Protein AF-A0A0C1QXG2-F1 (afdb_monomer_lite)

Secondary structure (DSSP, 8-state):
-EEEE---HHHHHHHHHHHHH--SSEEEEEEEEEE--------HHHHHHHHHHHHHHHHHHHHHTTT----GGG-EEE-HHHHHHHHHHHHHB-TTT--B-S-HHHHHHHHHHHHHTS-SS-EEEESEEEETTTTEEEEE--SSSSSEEEEEEEE-SSEEEEEEEEE--

Sequence (169 aa):
MNLETDNSQEIAQLKSEVITKRNQGEVVFEIKKITSNNSNERSATSRSLETSREVLELIDAFVNQQGYHNLGERWKEISQEEAEQIISFIMTKDLAYSVELMSAREAQQISAKVLTLFTGDCKYFTNASFVNNFSGMSEWDSITESTFDTGVIIVSGDRIGMLWVQDED

Structure (mmCIF, N/CA/C/O backbone):
data_AF-A0A0C1QXG2-F1
#
_entry.id   AF-A0A0C1QXG2-F1
#
loop_
_atom_site.group_PDB
_atom_site.id
_atom_site.type_symbol
_atom_site.label_atom_id
_atom_site.label_alt_id
_atom_site.label_comp_id
_atom_site.label_asym_id
_atom_site.label_entity_id
_atom_site.label_seq_id
_atom_site.pdbx_PDB_ins_code
_atom_site.Cartn_x
_atom_site.Cartn_y
_atom_site.Cartn_z
_atom_site.occupancy
_atom_site.B_iso_or_equiv
_atom_site.auth_seq_id
_atom_site.auth_comp_id
_atom_site.auth_asym_id
_atom_site.auth_atom_id
_atom_site.pdbx_PDB_model_num
ATOM 1 N N . MET A 1 1 ? -12.704 -9.716 13.446 1.00 76.62 1 MET A N 1
ATOM 2 C CA . MET A 1 1 ? -13.206 -8.472 12.821 1.00 76.62 1 MET A CA 1
ATOM 3 C C . MET A 1 1 ? -13.849 -8.831 11.492 1.00 76.62 1 MET A C 1
ATOM 5 O O . MET A 1 1 ? -13.427 -9.815 10.896 1.00 76.62 1 MET A O 1
ATOM 9 N N . ASN A 1 2 ? -14.868 -8.093 11.061 1.00 83.69 2 ASN A N 1
ATOM 10 C CA . ASN A 1 2 ? -15.479 -8.255 9.741 1.00 83.69 2 ASN A CA 1
ATOM 11 C C . ASN A 1 2 ? -15.010 -7.122 8.814 1.00 83.69 2 ASN A C 1
ATOM 13 O O . ASN A 1 2 ? -14.678 -6.035 9.291 1.00 83.69 2 ASN A O 1
ATOM 17 N N . LEU A 1 3 ? -14.967 -7.397 7.507 1.00 89.75 3 LEU A N 1
ATOM 18 C CA . LEU A 1 3 ? -14.507 -6.460 6.481 1.00 89.75 3 LEU A CA 1
ATOM 19 C C . LEU A 1 3 ? -15.607 -6.207 5.458 1.00 89.75 3 LEU A C 1
ATOM 21 O O . LEU A 1 3 ? -16.097 -7.140 4.822 1.00 89.75 3 LEU A O 1
ATOM 25 N N . GLU A 1 4 ? -15.954 -4.940 5.271 1.00 90.75 4 GLU A N 1
ATOM 26 C CA . GLU A 1 4 ? -16.980 -4.506 4.322 1.00 90.75 4 GLU A CA 1
ATOM 27 C C . GLU A 1 4 ? -16.392 -3.495 3.341 1.00 90.75 4 GLU A C 1
ATOM 29 O O . GLU A 1 4 ? -15.637 -2.613 3.740 1.00 90.75 4 GLU A O 1
ATOM 34 N N . THR A 1 5 ? -16.731 -3.601 2.056 1.00 88.56 5 THR A N 1
ATOM 35 C CA . THR A 1 5 ? -16.250 -2.656 1.037 1.00 88.56 5 THR A CA 1
ATOM 36 C C . THR A 1 5 ? -16.703 -1.230 1.352 1.00 88.56 5 THR A C 1
ATOM 38 O O . THR A 1 5 ? -17.894 -0.982 1.562 1.00 88.56 5 THR A O 1
ATOM 41 N N . ASP A 1 6 ? -15.766 -0.278 1.349 1.00 88.44 6 ASP A N 1
ATOM 42 C CA . ASP A 1 6 ? -16.092 1.138 1.503 1.00 88.44 6 ASP A CA 1
ATOM 43 C C . ASP A 1 6 ? -16.412 1.771 0.141 1.00 88.44 6 ASP A C 1
ATOM 45 O O . ASP A 1 6 ? -15.528 2.140 -0.627 1.00 88.44 6 ASP A O 1
ATOM 49 N N . ASN A 1 7 ? -17.705 1.914 -0.153 1.00 85.75 7 ASN A N 1
ATOM 50 C CA . ASN A 1 7 ? -18.197 2.481 -1.411 1.00 85.75 7 ASN A CA 1
ATOM 51 C C . ASN A 1 7 ? -18.206 4.024 -1.434 1.00 85.75 7 ASN A C 1
ATOM 53 O O . ASN A 1 7 ? -19.023 4.624 -2.137 1.00 85.75 7 ASN A O 1
ATOM 57 N N . SER A 1 8 ? -17.366 4.694 -0.638 1.00 91.94 8 SER A N 1
ATOM 58 C CA . SER A 1 8 ? -17.298 6.157 -0.666 1.00 91.94 8 SER A CA 1
ATOM 59 C C . SER A 1 8 ? -16.817 6.679 -2.028 1.00 91.94 8 SER A C 1
ATOM 61 O O . SER A 1 8 ? -15.939 6.108 -2.679 1.00 91.94 8 SER A O 1
ATOM 63 N N . GLN A 1 9 ? -17.395 7.801 -2.463 1.00 93.75 9 GLN A N 1
ATOM 64 C CA . GLN A 1 9 ? -17.046 8.422 -3.741 1.00 93.75 9 GLN A CA 1
ATOM 65 C C . GLN A 1 9 ? -15.579 8.877 -3.785 1.00 93.75 9 GLN A C 1
ATOM 67 O O . GLN A 1 9 ? -14.948 8.796 -4.835 1.00 93.75 9 GLN A O 1
ATOM 72 N N . GLU A 1 10 ? -15.040 9.326 -2.653 1.00 95.19 10 GLU A N 1
ATOM 73 C CA . GLU A 1 10 ? -13.645 9.749 -2.519 1.00 95.19 10 GLU A CA 1
ATOM 74 C C . GLU A 1 10 ? -12.672 8.590 -2.790 1.00 95.19 10 GLU A C 1
ATOM 76 O O . GLU A 1 10 ? -11.756 8.733 -3.600 1.00 95.19 10 GLU A O 1
ATOM 81 N N . ILE A 1 11 ? -12.928 7.414 -2.202 1.00 95.44 11 ILE A N 1
ATOM 82 C CA . ILE A 1 11 ? -12.137 6.196 -2.439 1.00 95.44 11 ILE A CA 1
ATOM 83 C C . ILE A 1 11 ? -12.211 5.788 -3.911 1.00 95.44 11 ILE A C 1
ATOM 85 O O . ILE A 1 11 ? -11.186 5.491 -4.519 1.00 95.44 11 ILE A O 1
ATOM 89 N N . ALA A 1 12 ? -13.405 5.816 -4.510 1.00 96.25 12 ALA A N 1
ATOM 90 C CA . ALA A 1 12 ? -13.582 5.468 -5.919 1.00 96.25 12 ALA A CA 1
ATOM 91 C C . ALA A 1 12 ? -12.836 6.433 -6.863 1.00 96.25 12 ALA A C 1
ATOM 93 O O . ALA A 1 12 ? -12.228 5.998 -7.843 1.00 96.25 12 ALA A O 1
ATOM 94 N N . GLN A 1 13 ? -12.851 7.735 -6.562 1.00 96.88 13 GLN A N 1
ATOM 95 C CA . GLN A 1 13 ? -12.116 8.744 -7.327 1.00 96.88 13 GLN A CA 1
ATOM 96 C C . GLN A 1 13 ? -10.606 8.551 -7.210 1.00 96.88 13 GLN A C 1
ATOM 98 O O . GLN A 1 13 ? -9.922 8.537 -8.234 1.00 96.88 13 GLN A O 1
ATOM 103 N N . LEU A 1 14 ? -10.092 8.343 -5.993 1.00 97.25 14 LEU A N 1
ATOM 104 C CA . LEU A 1 14 ? -8.663 8.117 -5.789 1.00 97.25 14 LEU A CA 1
ATOM 105 C C . LEU A 1 14 ? -8.198 6.811 -6.439 1.00 97.25 14 LEU A C 1
ATOM 107 O O . LEU A 1 14 ? -7.168 6.802 -7.105 1.00 97.25 14 LEU A O 1
ATOM 111 N N . LYS A 1 15 ? -8.987 5.735 -6.334 1.00 97.00 15 LYS A N 1
ATOM 112 C CA . LYS A 1 15 ? -8.730 4.467 -7.030 1.00 97.00 15 LYS A CA 1
ATOM 113 C C . LYS A 1 15 ? -8.573 4.677 -8.534 1.00 97.00 15 LYS A C 1
ATOM 115 O O . LYS A 1 15 ? -7.604 4.215 -9.130 1.00 97.00 15 LYS A O 1
ATOM 120 N N . SER A 1 16 ? -9.509 5.406 -9.143 1.00 96.62 16 SER A N 1
ATOM 121 C CA . SER A 1 16 ? -9.448 5.726 -10.569 1.00 96.62 16 SER A CA 1
ATOM 122 C C . SER A 1 16 ? -8.210 6.552 -10.915 1.00 96.62 16 SER A C 1
ATOM 124 O O . SER A 1 16 ? -7.597 6.307 -11.951 1.00 96.62 16 SER A O 1
ATOM 126 N N . GLU A 1 17 ? -7.838 7.524 -10.080 1.00 96.81 17 GLU A N 1
ATOM 127 C CA . GLU A 1 17 ? -6.642 8.348 -10.278 1.00 96.81 17 GLU A CA 1
ATOM 128 C C . GLU A 1 17 ? -5.361 7.504 -10.228 1.00 96.81 17 GLU A C 1
ATOM 130 O O . GLU A 1 17 ? -4.543 7.600 -11.143 1.00 96.81 17 GLU A O 1
ATOM 135 N N . VAL A 1 18 ? -5.220 6.650 -9.210 1.00 96.69 18 VAL A N 1
ATOM 136 C CA . VAL A 1 18 ? -4.084 5.734 -9.019 1.00 96.69 18 VAL A CA 1
ATOM 137 C C . VAL A 1 18 ? -3.906 4.829 -10.240 1.00 96.69 18 VAL A C 1
ATOM 139 O O . VAL A 1 18 ? -2.837 4.830 -10.849 1.00 96.69 18 VAL A O 1
ATOM 142 N N . ILE A 1 19 ? -4.971 4.129 -10.646 1.00 95.62 19 ILE A N 1
ATOM 143 C CA . ILE A 1 19 ? -4.947 3.186 -11.777 1.00 95.62 19 ILE A CA 1
ATOM 144 C C . ILE A 1 19 ? -4.688 3.909 -13.105 1.00 95.62 19 ILE A C 1
ATOM 146 O O . ILE A 1 19 ? -3.995 3.392 -13.971 1.00 95.62 19 ILE A O 1
ATOM 150 N N . THR A 1 20 ? -5.223 5.120 -13.290 1.00 95.12 20 THR A N 1
ATOM 151 C CA . THR A 1 20 ? -5.022 5.862 -14.548 1.00 95.12 20 THR A CA 1
ATOM 152 C C . THR A 1 20 ? -3.600 6.401 -14.666 1.00 95.12 20 THR A C 1
ATOM 154 O O . THR A 1 20 ? -3.047 6.446 -15.764 1.00 95.12 20 THR A O 1
ATOM 157 N N . LYS A 1 21 ? -3.009 6.857 -13.554 1.00 94.69 21 LYS A N 1
ATOM 158 C CA . LYS A 1 21 ? -1.672 7.456 -13.569 1.00 94.69 21 LYS A CA 1
ATOM 159 C C . LYS A 1 21 ? -0.561 6.412 -13.657 1.00 94.69 21 LYS A C 1
ATOM 161 O O . LYS A 1 21 ? 0.429 6.675 -14.330 1.00 94.69 21 LYS A O 1
ATOM 166 N N . ARG A 1 22 ? -0.711 5.250 -13.018 1.00 94.56 22 ARG A N 1
ATOM 167 C CA . ARG A 1 22 ? 0.213 4.122 -13.184 1.00 94.56 22 ARG A CA 1
ATOM 168 C C . ARG A 1 22 ? -0.301 3.210 -14.298 1.00 94.56 22 ARG A C 1
ATOM 170 O O . ARG A 1 22 ? -1.104 2.319 -14.068 1.00 94.56 22 ARG A O 1
ATOM 177 N N . ASN A 1 23 ? 0.154 3.470 -15.521 1.00 88.00 23 ASN A N 1
ATOM 178 C CA . ASN A 1 23 ? -0.289 2.777 -16.737 1.00 88.00 23 ASN A CA 1
ATOM 179 C C . ASN A 1 23 ? 0.560 1.542 -17.111 1.00 88.00 23 ASN A C 1
ATOM 181 O O . ASN A 1 23 ? 0.404 1.016 -18.215 1.00 88.00 23 ASN A O 1
ATOM 185 N N . GLN A 1 24 ? 1.460 1.112 -16.224 1.00 89.50 24 GLN A N 1
ATOM 186 C CA . GLN A 1 24 ? 2.267 -0.101 -16.344 1.00 89.50 24 GLN A CA 1
ATOM 187 C C . GLN A 1 24 ? 2.152 -0.920 -15.059 1.00 89.50 24 GLN A C 1
ATOM 189 O O . GLN A 1 24 ? 2.040 -0.349 -13.969 1.00 89.50 24 GLN A O 1
ATOM 194 N N . GLY A 1 25 ? 2.171 -2.242 -15.212 1.00 90.81 25 GLY A N 1
ATOM 195 C CA . GLY A 1 25 ? 1.853 -3.162 -14.128 1.00 90.81 25 GLY A CA 1
ATOM 196 C C . GLY A 1 25 ? 0.370 -3.221 -13.798 1.00 90.81 25 GLY A C 1
ATOM 197 O O . GLY A 1 25 ? -0.443 -2.427 -14.280 1.00 90.81 25 GLY A O 1
ATOM 198 N N . GLU A 1 26 ? 0.020 -4.161 -12.932 1.00 94.94 26 GLU A N 1
ATOM 199 C CA . GLU A 1 26 ? -1.280 -4.180 -12.277 1.00 94.94 26 GLU A CA 1
ATOM 200 C C . GLU A 1 26 ? -1.211 -3.386 -10.970 1.00 94.94 26 GLU A C 1
ATOM 202 O O . GLU A 1 26 ? -0.231 -3.458 -10.228 1.00 94.94 26 GLU A O 1
ATOM 207 N N . VAL A 1 27 ? -2.266 -2.621 -10.677 1.00 96.62 27 VAL A N 1
ATOM 208 C CA . VAL A 1 27 ? -2.387 -1.869 -9.426 1.00 96.62 27 VAL A CA 1
ATOM 209 C C . VAL A 1 27 ? -3.634 -2.304 -8.682 1.00 96.62 27 VAL A C 1
ATOM 211 O O . VAL A 1 27 ? -4.756 -2.148 -9.167 1.00 96.62 27 VAL A O 1
ATOM 214 N N . VAL A 1 28 ? -3.436 -2.783 -7.461 1.00 96.81 28 VAL A N 1
ATOM 215 C CA . VAL A 1 28 ? -4.503 -3.120 -6.528 1.00 96.81 28 VAL A CA 1
ATOM 216 C C . VAL A 1 28 ? -4.659 -1.962 -5.560 1.00 96.81 28 VAL A C 1
ATOM 218 O O . VAL A 1 28 ? -3.755 -1.651 -4.785 1.00 96.81 28 VAL A O 1
ATOM 221 N N . PHE A 1 29 ? -5.827 -1.330 -5.595 1.00 97.38 29 PHE A N 1
ATOM 222 C CA . PHE A 1 29 ? -6.207 -0.304 -4.636 1.00 97.38 29 PHE A CA 1
ATOM 223 C C . PHE A 1 29 ? -7.560 -0.656 -4.028 1.00 97.38 29 PHE A C 1
ATOM 225 O O . PHE A 1 29 ? -8.600 -0.537 -4.686 1.00 97.38 29 PHE A O 1
ATOM 232 N N . GLU A 1 30 ? -7.538 -1.107 -2.778 1.00 97.12 30 GLU A N 1
ATOM 233 C CA . GLU A 1 30 ? -8.719 -1.601 -2.071 1.00 97.12 30 GLU A CA 1
ATOM 234 C C . GLU A 1 30 ? -8.766 -1.067 -0.647 1.00 97.12 30 GLU A C 1
ATOM 236 O O . GLU A 1 30 ? -7.753 -1.042 0.048 1.00 97.12 30 GLU A O 1
ATOM 241 N N . ILE A 1 31 ? -9.956 -0.657 -0.206 1.00 97.12 31 ILE A N 1
ATOM 242 C CA . ILE A 1 31 ? -10.208 -0.174 1.154 1.00 97.12 31 ILE A CA 1
ATOM 243 C C . ILE A 1 31 ? -11.500 -0.804 1.670 1.00 97.12 31 ILE A C 1
ATOM 245 O O . ILE A 1 31 ? -12.535 -0.817 0.995 1.00 97.12 31 ILE A O 1
ATOM 249 N N . LYS A 1 32 ? -11.442 -1.320 2.896 1.00 96.31 32 LYS A N 1
ATOM 250 C CA . LYS A 1 32 ? -12.568 -1.913 3.612 1.00 96.31 32 LYS A CA 1
ATOM 251 C C . LYS A 1 32 ? -12.724 -1.288 4.987 1.00 96.31 32 LYS A C 1
ATOM 253 O O . LYS A 1 32 ? -11.744 -0.961 5.649 1.00 96.31 32 LYS A O 1
ATOM 258 N N . LYS A 1 33 ? -13.970 -1.170 5.433 1.00 94.81 33 LYS A N 1
ATOM 259 C CA . LYS A 1 33 ? -14.310 -0.817 6.810 1.00 94.81 33 LYS A CA 1
ATOM 260 C C . LYS A 1 33 ? -14.105 -2.018 7.718 1.00 94.81 33 LYS A C 1
ATOM 262 O O . LYS A 1 33 ? -14.502 -3.132 7.373 1.00 94.81 33 LYS A O 1
ATOM 267 N N . ILE A 1 34 ? -13.530 -1.763 8.884 1.00 92.81 34 ILE A N 1
ATOM 268 C CA . ILE A 1 34 ? -13.380 -2.728 9.965 1.00 92.81 34 ILE A CA 1
ATOM 269 C C . ILE A 1 34 ? -14.602 -2.604 10.870 1.00 92.81 34 ILE A C 1
ATOM 271 O O . ILE A 1 34 ? -14.846 -1.561 11.476 1.00 92.81 34 ILE A O 1
ATOM 275 N N . THR A 1 35 ? -15.365 -3.684 10.995 1.00 87.50 35 THR A N 1
ATOM 276 C CA . THR A 1 35 ? -16.466 -3.776 11.957 1.00 87.50 35 THR A CA 1
ATOM 277 C C . THR A 1 35 ? -16.098 -4.760 13.067 1.00 87.50 35 THR A C 1
ATOM 279 O O . THR A 1 35 ? -15.671 -5.898 12.831 1.00 87.50 35 THR A O 1
ATOM 282 N N . SER A 1 36 ? -16.196 -4.295 14.316 1.00 75.69 36 SER A N 1
ATOM 283 C CA . SER A 1 36 ? -15.841 -5.094 15.488 1.00 75.69 36 SER A CA 1
ATOM 284 C C . SER A 1 36 ? -17.059 -5.848 16.016 1.00 75.69 36 SER A C 1
ATOM 286 O O . SER A 1 36 ? -18.087 -5.249 16.327 1.00 75.69 36 SER A O 1
ATOM 288 N N . ASN A 1 37 ? -16.928 -7.168 16.150 1.00 63.19 37 ASN A N 1
ATOM 289 C CA . ASN A 1 37 ? -17.918 -8.017 16.803 1.00 63.19 37 ASN A CA 1
ATOM 290 C C . ASN A 1 37 ? -17.463 -8.243 18.251 1.00 63.19 37 ASN A C 1
ATOM 292 O O . ASN A 1 37 ? -16.720 -9.179 18.528 1.00 63.19 37 ASN A O 1
ATOM 296 N N . ASN A 1 38 ? -17.959 -7.404 19.158 1.00 56.50 38 ASN A N 1
ATOM 297 C CA . ASN A 1 38 ? -17.884 -7.507 20.620 1.00 56.50 38 ASN A CA 1
ATOM 298 C C . ASN A 1 38 ? -16.657 -6.922 21.339 1.00 56.50 38 ASN A C 1
ATOM 300 O O . ASN A 1 38 ? -15.508 -7.323 21.182 1.00 56.50 38 ASN A O 1
ATOM 304 N N . SER A 1 39 ? -17.010 -6.024 22.256 1.00 54.78 39 SER A N 1
ATOM 305 C CA . SER A 1 39 ? -16.259 -5.499 23.386 1.00 54.78 39 SER A CA 1
ATOM 306 C C . SER A 1 39 ? -15.934 -6.593 24.401 1.00 54.78 39 SER A C 1
ATOM 308 O O . SER A 1 39 ? -16.852 -7.167 24.982 1.00 54.78 39 SER A O 1
ATOM 310 N N . ASN A 1 40 ? -14.654 -6.830 24.680 1.00 52.25 40 ASN A N 1
ATOM 311 C CA . ASN A 1 40 ? -14.238 -7.473 25.923 1.00 52.25 40 ASN A CA 1
ATOM 312 C C . ASN A 1 40 ? -12.969 -6.805 26.459 1.00 52.25 40 ASN A C 1
ATOM 314 O O . ASN A 1 40 ? -11.947 -6.718 25.782 1.00 52.25 40 ASN A O 1
ATOM 318 N N . GLU A 1 41 ? -13.060 -6.317 27.692 1.00 51.44 41 GLU A N 1
ATOM 319 C CA . GLU A 1 41 ? -11.977 -5.673 28.430 1.00 51.44 41 GLU A CA 1
ATOM 320 C C . GLU A 1 41 ? -10.972 -6.722 28.932 1.00 51.44 41 GLU A C 1
ATOM 322 O O . GLU A 1 41 ? -11.349 -7.669 29.626 1.00 51.44 41 GLU A O 1
ATOM 327 N N . ARG A 1 42 ? -9.685 -6.570 28.587 1.00 56.06 42 ARG A N 1
ATOM 328 C CA . ARG A 1 42 ? -8.577 -7.419 29.069 1.00 56.06 42 ARG A CA 1
ATOM 329 C C . ARG A 1 42 ? -7.283 -6.619 29.294 1.00 56.06 42 ARG A C 1
ATOM 331 O O . ARG A 1 42 ? -7.116 -5.518 28.769 1.00 56.06 42 ARG A O 1
ATOM 338 N N . SER A 1 43 ? -6.406 -7.196 30.125 1.00 52.94 43 SER A N 1
ATOM 339 C CA . SER A 1 43 ? -5.165 -6.633 30.696 1.00 52.94 43 SER A CA 1
ATOM 340 C C . SER A 1 43 ? -4.151 -6.104 29.665 1.00 52.94 43 SER A C 1
ATOM 342 O O . SER A 1 43 ? -3.951 -6.709 28.616 1.00 52.94 43 SER A O 1
ATOM 344 N N . ALA A 1 44 ? -3.459 -5.005 29.994 1.00 58.69 44 ALA A N 1
ATOM 345 C CA . ALA A 1 44 ? -2.680 -4.174 29.064 1.00 58.69 44 ALA A CA 1
ATOM 346 C C . ALA A 1 44 ? -1.477 -4.861 28.379 1.00 58.69 44 ALA A C 1
ATOM 348 O O . ALA A 1 44 ? -1.171 -4.542 27.233 1.00 58.69 44 ALA A O 1
ATOM 349 N N . THR A 1 45 ? -0.789 -5.795 29.043 1.00 55.16 45 THR A N 1
ATOM 350 C CA . THR A 1 45 ? 0.433 -6.417 28.489 1.00 55.16 45 THR A CA 1
ATOM 351 C C . THR A 1 45 ? 0.116 -7.537 27.498 1.00 55.16 45 THR A C 1
ATOM 353 O O . THR A 1 45 ? 0.686 -7.571 26.411 1.00 55.16 45 THR A O 1
ATOM 356 N N . SER A 1 46 ? -0.840 -8.410 27.832 1.00 61.31 46 SER A N 1
ATOM 357 C CA . SER A 1 46 ? -1.377 -9.410 26.898 1.00 61.31 46 SER A CA 1
ATOM 358 C C . SER A 1 46 ? -2.060 -8.737 25.711 1.00 61.31 46 SER A C 1
ATOM 360 O O . SER A 1 46 ? -1.864 -9.164 24.580 1.00 61.31 46 SER A O 1
ATOM 362 N N . ARG A 1 47 ? -2.737 -7.607 25.955 1.00 61.94 47 ARG A N 1
ATOM 363 C CA . ARG A 1 47 ? -3.409 -6.825 24.918 1.00 61.94 47 ARG A CA 1
ATOM 364 C C . ARG A 1 47 ? -2.464 -6.341 23.824 1.00 61.94 47 ARG A C 1
ATOM 366 O O . ARG A 1 47 ? -2.877 -6.356 22.680 1.00 61.94 47 ARG A O 1
ATOM 373 N N . SER A 1 48 ? -1.227 -5.937 24.122 1.00 63.88 48 SER A N 1
ATOM 374 C CA . SER A 1 48 ? -0.300 -5.435 23.088 1.00 63.88 48 SER A CA 1
ATOM 375 C C . SER A 1 48 ? 0.110 -6.525 22.084 1.00 63.88 48 SER A C 1
ATOM 377 O O . SER A 1 48 ? -0.033 -6.340 20.878 1.00 63.88 48 SER A O 1
ATOM 379 N N . LEU A 1 49 ? 0.536 -7.694 22.579 1.00 61.28 49 LEU A N 1
ATOM 380 C CA . LEU A 1 49 ? 0.913 -8.835 21.733 1.00 61.28 49 LEU A CA 1
ATOM 381 C C . LEU A 1 49 ? -0.299 -9.450 21.017 1.00 61.28 49 LEU A C 1
ATOM 383 O O . LEU A 1 49 ? -0.197 -9.805 19.844 1.00 61.28 49 LEU A O 1
ATOM 387 N N . GLU A 1 50 ? -1.447 -9.537 21.697 1.00 65.69 50 GLU A N 1
ATOM 388 C CA . GLU A 1 50 ? -2.718 -9.938 21.081 1.00 65.69 50 GLU A CA 1
ATOM 389 C C . GLU A 1 50 ? -3.118 -8.953 19.979 1.00 65.69 50 GLU A C 1
ATOM 391 O O . GLU A 1 50 ? -3.425 -9.390 18.880 1.00 65.69 50 GLU A O 1
ATOM 396 N N . THR A 1 51 ? -2.994 -7.639 20.207 1.00 72.19 51 THR A N 1
ATOM 397 C CA . THR A 1 51 ? -3.306 -6.611 19.198 1.00 72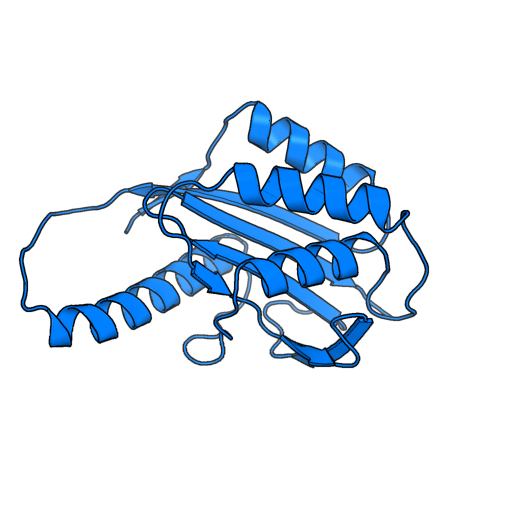.19 51 THR A CA 1
ATOM 398 C C . THR A 1 51 ? -2.403 -6.747 17.975 1.00 72.19 51 THR A C 1
ATOM 400 O O . THR A 1 51 ? -2.883 -6.638 16.854 1.00 72.19 51 THR A O 1
ATOM 403 N N . SER A 1 52 ? -1.100 -6.998 18.147 1.00 82.56 52 SER A N 1
ATOM 404 C CA . SER A 1 52 ? -0.210 -7.211 16.998 1.00 82.56 52 SER A CA 1
ATOM 405 C C . SER A 1 52 ? -0.594 -8.460 16.207 1.00 82.56 52 SER A C 1
ATOM 407 O O . SER A 1 52 ? -0.703 -8.390 14.988 1.00 82.56 52 SER A O 1
ATOM 409 N N . ARG A 1 53 ? -0.882 -9.580 16.879 1.00 88.19 53 ARG A N 1
ATOM 410 C CA . ARG A 1 53 ? -1.323 -10.807 16.204 1.00 88.19 53 ARG A CA 1
ATOM 411 C C . ARG A 1 53 ? -2.682 -10.648 15.51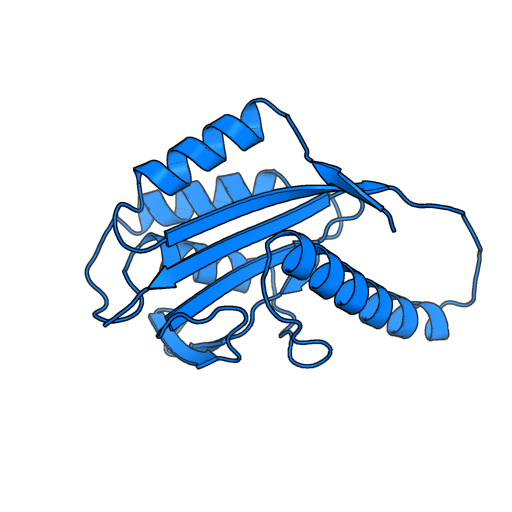7 1.00 88.19 53 ARG A C 1
ATOM 413 O O . ARG A 1 53 ? -2.831 -11.073 14.380 1.00 88.19 53 ARG A O 1
ATOM 420 N N . GLU A 1 54 ? -3.646 -10.010 16.175 1.00 90.12 54 GLU A N 1
ATOM 421 C CA . GLU A 1 54 ? -4.971 -9.713 15.617 1.00 90.12 54 GLU A CA 1
ATOM 422 C C . GLU A 1 54 ? -4.875 -8.830 14.370 1.00 90.12 54 GLU A C 1
ATOM 424 O O . GLU A 1 54 ? -5.632 -9.028 13.421 1.00 90.12 54 GLU A O 1
ATOM 429 N N . VAL A 1 55 ? -3.934 -7.879 14.346 1.00 93.62 55 VAL A N 1
ATOM 430 C CA . VAL A 1 55 ? -3.663 -7.051 13.164 1.00 93.62 55 VAL A CA 1
ATOM 431 C C . VAL A 1 55 ? -3.085 -7.894 12.028 1.00 93.62 55 VAL A C 1
ATOM 433 O O . VAL A 1 55 ? -3.557 -7.768 10.905 1.00 93.62 55 VAL A O 1
ATOM 436 N N . LEU A 1 56 ? -2.131 -8.792 12.291 1.00 96.00 56 LEU A N 1
ATOM 437 C CA . LEU A 1 56 ? -1.591 -9.676 11.248 1.00 96.00 56 LEU A CA 1
ATOM 438 C C . LEU A 1 56 ? -2.659 -10.628 10.687 1.00 96.00 56 LEU A C 1
ATOM 440 O O . LEU A 1 56 ? -2.776 -10.777 9.474 1.00 96.00 56 LEU A O 1
ATOM 444 N N . GLU A 1 57 ? -3.491 -11.212 11.552 1.00 95.44 57 GLU A N 1
ATOM 445 C CA . GLU A 1 57 ? -4.619 -12.058 11.139 1.00 95.44 57 GLU A CA 1
ATOM 446 C C . GLU A 1 57 ? -5.662 -11.263 10.330 1.00 95.44 57 GLU A C 1
ATOM 448 O O . GLU A 1 57 ? -6.235 -11.783 9.370 1.00 95.44 57 GLU A O 1
ATOM 453 N N . LEU A 1 58 ? -5.891 -9.989 10.674 1.00 95.88 58 LEU A N 1
ATOM 454 C CA . LEU A 1 58 ? -6.743 -9.080 9.904 1.00 95.88 58 LEU A CA 1
ATOM 455 C C . LEU A 1 58 ? -6.166 -8.794 8.514 1.00 95.88 58 LEU A C 1
ATOM 457 O O . LEU A 1 58 ? -6.916 -8.808 7.538 1.00 95.88 58 LEU A O 1
ATOM 461 N N . ILE A 1 59 ? -4.862 -8.530 8.429 1.00 97.88 59 ILE A N 1
ATOM 462 C CA . ILE A 1 59 ? -4.163 -8.260 7.170 1.00 97.88 59 ILE A CA 1
ATOM 463 C C . ILE A 1 59 ? -4.234 -9.483 6.259 1.00 97.88 59 ILE A C 1
ATOM 465 O O . ILE A 1 59 ? -4.681 -9.365 5.122 1.00 97.88 59 ILE A O 1
ATOM 469 N N . ASP A 1 60 ? -3.890 -10.664 6.769 1.00 97.94 60 ASP A N 1
ATOM 470 C CA . ASP A 1 60 ? -3.978 -11.916 6.015 1.00 97.94 60 ASP A CA 1
ATOM 471 C C . ASP A 1 60 ? -5.423 -12.189 5.554 1.00 97.94 60 ASP A C 1
ATOM 473 O O . ASP A 1 60 ? -5.669 -12.561 4.405 1.00 97.94 60 ASP A O 1
ATOM 477 N N . ALA A 1 61 ? -6.430 -11.944 6.400 1.00 96.75 61 ALA A N 1
ATOM 478 C CA . ALA A 1 61 ? -7.831 -12.062 5.993 1.00 96.75 61 ALA A CA 1
ATOM 479 C C . ALA A 1 61 ? -8.212 -11.060 4.884 1.00 96.75 61 ALA A C 1
ATOM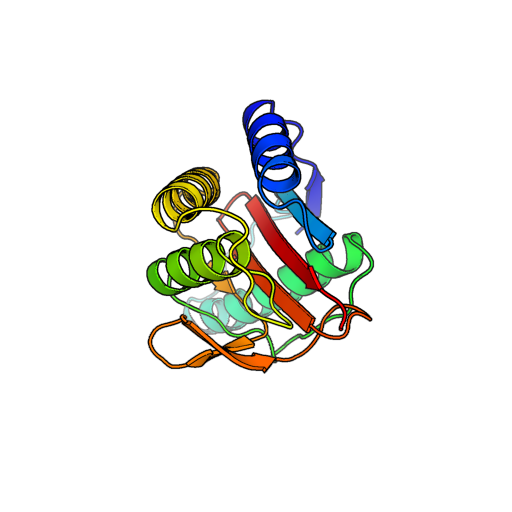 481 O O . ALA A 1 61 ? -8.955 -11.411 3.965 1.00 96.75 61 ALA A O 1
ATOM 482 N N . PHE A 1 62 ? -7.717 -9.824 4.957 1.00 97.56 62 PHE A N 1
ATOM 483 C CA . PHE A 1 62 ? -7.953 -8.786 3.955 1.00 97.56 62 PHE A CA 1
ATOM 484 C C . PHE A 1 62 ? -7.302 -9.116 2.606 1.00 97.56 62 PHE A C 1
ATOM 486 O O . PHE A 1 62 ? -7.959 -8.984 1.570 1.00 97.56 62 PHE A O 1
ATOM 493 N N . VAL A 1 63 ? -6.060 -9.600 2.629 1.00 97.56 63 VAL A N 1
ATOM 494 C CA . VAL A 1 63 ? -5.274 -10.001 1.455 1.00 97.56 63 VAL A CA 1
ATOM 495 C C . VAL A 1 63 ? -5.875 -11.245 0.786 1.00 97.56 63 VAL A C 1
ATOM 497 O O . VAL A 1 63 ? -6.121 -11.224 -0.421 1.00 97.56 63 VAL A O 1
ATOM 500 N N . ASN A 1 64 ? -6.283 -12.263 1.557 1.00 96.69 64 ASN A N 1
ATOM 501 C CA . ASN A 1 64 ? -7.011 -13.427 1.023 1.00 96.69 64 ASN A CA 1
ATOM 502 C C . ASN A 1 64 ? -8.308 -13.051 0.303 1.00 96.69 64 ASN A C 1
ATOM 504 O O . ASN A 1 64 ? -8.668 -13.675 -0.692 1.00 96.69 64 ASN A O 1
ATOM 508 N N . GLN A 1 65 ? -9.043 -12.045 0.794 1.00 95.69 65 GLN A N 1
ATOM 509 C CA . GLN A 1 65 ? -10.274 -11.595 0.133 1.00 95.69 65 GLN A CA 1
ATOM 510 C C . GLN A 1 65 ? -10.020 -11.001 -1.258 1.00 95.69 65 GLN A C 1
ATOM 512 O O . GLN A 1 65 ? -10.972 -10.902 -2.031 1.00 95.69 65 GLN A O 1
ATOM 517 N N . GLN A 1 66 ? -8.777 -10.618 -1.565 1.00 94.44 66 GLN A N 1
ATOM 518 C CA . GLN A 1 66 ? -8.365 -10.174 -2.897 1.00 94.44 66 GLN A CA 1
ATOM 519 C C . GLN A 1 66 ? -7.822 -11.328 -3.758 1.00 94.44 66 GLN A C 1
ATOM 521 O O . GLN A 1 66 ? -7.554 -11.123 -4.935 1.00 94.44 66 GLN A O 1
ATOM 526 N N . GLY A 1 67 ? -7.694 -12.540 -3.201 1.00 96.44 67 GLY A N 1
ATOM 527 C CA . GLY A 1 67 ? -7.164 -13.718 -3.895 1.00 96.44 67 GLY A CA 1
ATOM 528 C C . GLY A 1 67 ? -5.658 -13.944 -3.735 1.00 96.44 67 GLY A C 1
ATOM 529 O O . GLY A 1 67 ? -5.102 -14.745 -4.478 1.00 96.44 67 GLY A O 1
ATOM 530 N N . TYR A 1 68 ? -5.012 -13.267 -2.782 1.00 97.44 68 TYR A N 1
ATOM 531 C CA . TYR A 1 68 ? -3.561 -13.308 -2.560 1.00 97.44 68 TYR A CA 1
ATOM 532 C C . TYR A 1 68 ? -3.168 -14.145 -1.337 1.00 97.44 68 TYR A C 1
ATOM 534 O O . TYR A 1 68 ? -3.995 -14.431 -0.468 1.00 97.44 68 TYR A O 1
ATOM 542 N N . HIS A 1 69 ? -1.890 -14.521 -1.261 1.00 97.19 69 HIS A N 1
ATOM 543 C CA . HIS A 1 69 ? -1.350 -15.398 -0.220 1.00 97.19 69 HIS A CA 1
ATOM 544 C C . HIS A 1 69 ? -1.025 -14.663 1.087 1.00 97.19 69 HIS A C 1
ATOM 546 O O . HIS A 1 69 ? -0.697 -13.479 1.108 1.00 97.19 69 HIS A O 1
ATOM 552 N N . ASN A 1 70 ? -1.053 -15.407 2.192 1.00 97.25 70 ASN A N 1
ATOM 553 C CA . ASN A 1 70 ? -0.735 -14.898 3.529 1.00 97.25 70 ASN A CA 1
ATOM 554 C C . ASN A 1 70 ? 0.765 -14.813 3.800 1.00 97.25 70 ASN A C 1
ATOM 556 O O . ASN A 1 70 ? 1.529 -15.714 3.432 1.00 97.25 70 ASN A O 1
ATOM 560 N N . LEU A 1 71 ? 1.159 -13.817 4.596 1.00 97.38 71 LEU A N 1
ATOM 561 C CA . LEU A 1 71 ? 2.529 -13.696 5.102 1.00 97.38 71 LEU A CA 1
ATOM 562 C C . LEU A 1 71 ? 2.648 -13.984 6.600 1.00 97.38 71 LEU A C 1
ATOM 564 O O . LEU A 1 71 ? 3.717 -14.416 7.044 1.00 97.38 71 LEU A O 1
ATOM 568 N N . GLY A 1 72 ? 1.579 -13.799 7.381 1.00 96.31 72 GLY A N 1
ATOM 569 C CA . GLY A 1 72 ? 1.620 -13.952 8.833 1.00 96.31 72 GLY A CA 1
ATOM 570 C C . GLY A 1 72 ? 2.707 -13.076 9.460 1.00 96.31 72 GLY A C 1
ATOM 571 O O . GLY A 1 72 ? 2.759 -11.871 9.243 1.00 96.31 72 GLY A O 1
ATOM 572 N N . GLU A 1 73 ? 3.624 -13.679 10.215 1.00 95.56 73 GLU A N 1
ATOM 573 C CA . GLU A 1 73 ? 4.720 -12.955 10.883 1.00 95.56 73 GLU A CA 1
ATOM 574 C C . GLU A 1 73 ? 5.773 -12.368 9.922 1.00 95.56 73 GLU A C 1
ATOM 576 O O . GLU A 1 73 ? 6.662 -11.650 10.373 1.00 95.56 73 GLU A O 1
ATOM 581 N N . ARG A 1 74 ? 5.696 -12.652 8.612 1.00 96.69 74 ARG A N 1
ATOM 582 C CA . ARG A 1 74 ? 6.612 -12.077 7.609 1.00 96.69 74 ARG A CA 1
ATOM 583 C C . ARG A 1 74 ? 6.222 -10.664 7.159 1.00 96.69 74 ARG A C 1
ATOM 585 O O . ARG A 1 74 ? 7.024 -10.005 6.504 1.00 96.69 74 ARG A O 1
ATOM 592 N N . TRP A 1 75 ? 5.036 -10.171 7.527 1.00 97.81 75 TRP A N 1
ATOM 593 C CA . TRP A 1 75 ? 4.691 -8.759 7.338 1.00 97.81 75 TRP A CA 1
ATOM 594 C C . TRP A 1 75 ? 5.677 -7.857 8.086 1.00 97.81 75 TRP A C 1
ATOM 596 O O . TRP A 1 75 ? 5.937 -8.049 9.274 1.00 97.81 75 TRP A O 1
ATOM 606 N N . LYS A 1 76 ? 6.195 -6.836 7.404 1.00 97.50 76 LYS A N 1
ATOM 607 C CA . LYS A 1 76 ? 7.124 -5.864 7.985 1.00 97.50 76 LYS A CA 1
ATOM 608 C C . LYS A 1 76 ? 6.343 -4.626 8.401 1.00 97.50 76 LYS A C 1
ATOM 610 O O . LYS A 1 76 ? 5.839 -3.917 7.534 1.00 97.50 76 LYS A O 1
ATOM 615 N N . GLU A 1 77 ? 6.217 -4.395 9.708 1.00 97.44 77 GLU A N 1
ATOM 616 C CA . GLU A 1 77 ? 5.653 -3.148 10.241 1.00 97.44 77 GLU A CA 1
ATOM 617 C C . GLU A 1 77 ? 6.627 -1.993 9.972 1.00 97.44 77 GLU A C 1
ATOM 619 O O . GLU A 1 77 ? 7.828 -2.124 10.218 1.00 97.44 77 GLU A O 1
ATOM 624 N N . ILE A 1 78 ? 6.107 -0.885 9.451 1.00 97.81 78 ILE A N 1
ATOM 625 C CA . ILE A 1 78 ? 6.874 0.295 9.035 1.00 97.81 78 ILE A CA 1
ATOM 626 C C . ILE A 1 78 ? 6.251 1.574 9.605 1.00 97.81 78 ILE A C 1
ATOM 628 O O . ILE A 1 78 ? 5.105 1.578 10.068 1.00 97.81 78 ILE A O 1
ATOM 632 N N . SER A 1 79 ? 6.998 2.675 9.578 1.00 97.69 79 SER A N 1
ATOM 633 C CA . SER A 1 79 ? 6.476 3.990 9.952 1.00 97.69 79 SER A CA 1
ATOM 634 C C . SER A 1 79 ? 5.571 4.583 8.863 1.00 97.69 79 SER A C 1
ATOM 636 O O . SER A 1 79 ? 5.544 4.129 7.716 1.00 97.69 79 SER A O 1
ATOM 638 N N . GLN A 1 80 ? 4.832 5.639 9.213 1.00 97.81 80 GLN A N 1
ATOM 639 C CA . GLN A 1 80 ? 4.039 6.392 8.240 1.00 97.81 80 GLN A CA 1
ATOM 640 C C . GLN A 1 80 ? 4.923 7.050 7.170 1.00 97.81 80 GLN A C 1
ATOM 642 O O . GLN A 1 80 ? 4.556 7.076 5.998 1.00 97.81 80 GLN A O 1
ATOM 647 N N . GLU A 1 81 ? 6.081 7.577 7.563 1.00 97.62 81 GLU A N 1
ATOM 648 C CA . GLU A 1 81 ? 7.045 8.192 6.648 1.00 97.62 81 GLU A CA 1
ATOM 649 C C . GLU A 1 81 ? 7.591 7.161 5.654 1.00 97.62 81 GLU A C 1
ATOM 651 O O . GLU A 1 81 ? 7.664 7.432 4.457 1.00 97.62 81 GLU A O 1
ATOM 656 N N . GLU A 1 82 ? 7.909 5.954 6.127 1.00 98.19 82 GLU A N 1
ATOM 657 C CA . GLU A 1 82 ? 8.350 4.854 5.266 1.00 98.19 82 GLU A CA 1
ATOM 658 C C . GLU A 1 82 ? 7.235 4.435 4.297 1.00 98.19 82 GLU A C 1
ATOM 660 O O . GLU A 1 82 ? 7.481 4.271 3.103 1.00 98.19 82 GLU A O 1
ATOM 665 N N . ALA A 1 83 ? 5.987 4.347 4.769 1.00 98.44 83 ALA A N 1
ATOM 666 C CA . ALA A 1 83 ? 4.829 4.088 3.916 1.00 98.44 83 ALA A CA 1
ATOM 667 C C . ALA A 1 83 ? 4.654 5.162 2.827 1.00 98.44 83 ALA A C 1
ATOM 669 O O . ALA A 1 83 ? 4.412 4.829 1.664 1.00 98.44 83 ALA A O 1
ATOM 670 N N . GLU A 1 84 ? 4.822 6.443 3.172 1.00 98.06 84 GLU A N 1
ATOM 671 C CA . GLU A 1 84 ? 4.747 7.549 2.214 1.00 98.06 84 GLU A CA 1
ATOM 672 C C . GLU A 1 84 ? 5.807 7.410 1.111 1.00 98.06 84 GLU A C 1
ATOM 674 O O . GLU A 1 84 ? 5.511 7.615 -0.077 1.00 98.06 84 GLU A O 1
ATOM 679 N N . GLN A 1 85 ? 7.032 7.043 1.501 1.00 98.00 85 GLN A N 1
ATOM 680 C CA . GLN A 1 85 ? 8.155 6.832 0.593 1.00 98.00 85 GLN A CA 1
ATOM 681 C C . GLN A 1 85 ? 7.945 5.610 -0.305 1.00 98.00 85 GLN A C 1
ATOM 683 O O . GLN A 1 85 ? 8.192 5.712 -1.507 1.00 98.00 85 GLN A O 1
ATOM 688 N N . ILE A 1 86 ? 7.434 4.497 0.228 1.00 98.31 86 ILE A N 1
ATOM 689 C CA . ILE A 1 86 ? 7.138 3.284 -0.550 1.00 98.31 86 ILE A CA 1
ATOM 690 C C . ILE A 1 86 ? 6.036 3.552 -1.573 1.00 98.31 86 ILE A C 1
ATOM 692 O O . ILE A 1 86 ? 6.222 3.242 -2.747 1.00 98.31 86 ILE A O 1
ATOM 696 N N . ILE A 1 87 ? 4.923 4.180 -1.172 1.00 98.44 87 ILE A N 1
ATOM 697 C CA . ILE A 1 87 ? 3.847 4.541 -2.111 1.00 98.44 87 ILE A CA 1
ATOM 698 C C . ILE A 1 87 ? 4.394 5.475 -3.195 1.00 98.44 87 ILE A C 1
ATOM 700 O O . ILE A 1 87 ? 4.114 5.295 -4.378 1.00 98.44 87 ILE A O 1
ATOM 704 N N . SER A 1 88 ? 5.226 6.450 -2.821 1.00 97.50 88 SER A N 1
ATOM 705 C CA . SER A 1 88 ? 5.850 7.337 -3.803 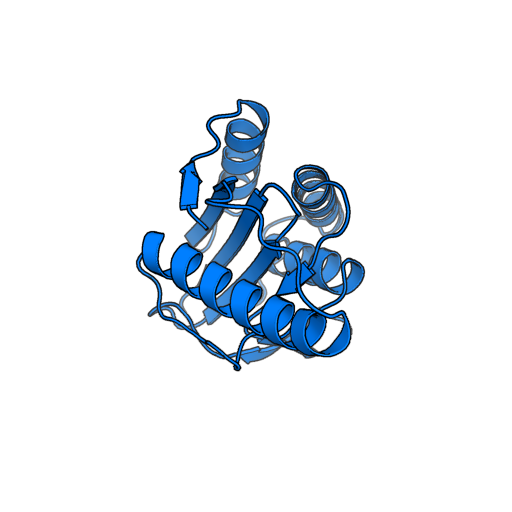1.00 97.50 88 SER A CA 1
ATOM 706 C C . SER A 1 88 ? 6.759 6.569 -4.770 1.00 97.50 88 SER A C 1
ATOM 708 O O . SER A 1 88 ? 6.714 6.817 -5.974 1.00 97.50 88 SER A O 1
ATOM 710 N N . PHE A 1 89 ? 7.554 5.618 -4.276 1.00 96.69 89 PHE A N 1
ATOM 711 C CA . PHE A 1 89 ? 8.438 4.775 -5.080 1.00 96.69 89 PHE A CA 1
ATOM 712 C C . PHE A 1 89 ? 7.655 3.938 -6.098 1.00 96.69 89 PHE A C 1
ATOM 714 O O . PHE A 1 89 ? 7.878 4.092 -7.301 1.00 96.69 89 PHE A O 1
ATOM 721 N N . ILE A 1 90 ? 6.683 3.145 -5.635 1.00 97.12 90 ILE A N 1
ATOM 722 C CA . ILE A 1 90 ? 5.892 2.252 -6.497 1.00 97.12 90 ILE A CA 1
ATOM 723 C C . ILE A 1 90 ? 4.948 3.001 -7.435 1.00 97.12 90 ILE A C 1
ATOM 725 O O . ILE A 1 90 ? 4.457 2.424 -8.391 1.00 97.12 90 ILE A O 1
ATOM 729 N N . MET A 1 91 ? 4.666 4.283 -7.203 1.00 97.88 91 MET A N 1
ATOM 730 C CA . MET A 1 91 ? 3.912 5.090 -8.165 1.00 97.88 91 MET A CA 1
ATOM 731 C C . MET A 1 91 ? 4.831 5.779 -9.179 1.00 97.88 91 MET A C 1
ATOM 733 O O . MET A 1 91 ? 4.441 5.950 -10.327 1.00 97.88 91 MET A O 1
ATOM 737 N N . THR A 1 92 ? 6.057 6.147 -8.796 1.00 96.81 92 THR A N 1
ATOM 738 C CA . THR A 1 92 ? 6.990 6.865 -9.683 1.00 96.81 92 THR A CA 1
ATOM 739 C C . THR A 1 92 ? 7.557 5.961 -10.776 1.00 96.81 92 THR A C 1
ATOM 741 O O . THR A 1 92 ? 7.782 6.445 -11.884 1.00 96.81 92 THR A O 1
ATOM 744 N N . LYS A 1 93 ? 7.819 4.678 -10.489 1.00 93.62 93 LYS A N 1
ATOM 745 C CA . LYS A 1 93 ? 8.526 3.771 -11.407 1.00 93.62 93 LYS A CA 1
ATOM 746 C C . LYS A 1 93 ? 7.955 2.357 -11.416 1.00 93.62 93 LYS A C 1
ATOM 748 O O . LYS A 1 93 ? 7.375 1.934 -10.418 1.00 93.62 93 LYS A O 1
ATOM 753 N N . ASP A 1 94 ? 8.151 1.617 -12.504 1.00 93.00 94 ASP A N 1
ATOM 754 C CA . ASP A 1 94 ? 7.965 0.160 -12.484 1.00 93.00 94 ASP A CA 1
ATOM 755 C C . ASP A 1 94 ? 9.063 -0.534 -11.644 1.00 93.00 94 ASP A C 1
ATOM 757 O O . ASP A 1 94 ? 10.144 0.021 -11.418 1.00 93.00 94 ASP A O 1
ATOM 761 N N . LEU A 1 95 ? 8.765 -1.731 -11.144 1.00 92.62 95 LEU A N 1
ATOM 762 C CA . LEU A 1 95 ? 9.607 -2.510 -10.241 1.00 92.62 95 LEU A CA 1
ATOM 763 C C . LEU A 1 95 ? 10.715 -3.284 -10.965 1.00 92.62 95 LEU A C 1
ATOM 765 O O . LEU A 1 95 ? 11.754 -3.530 -10.353 1.00 92.62 95 LEU A O 1
ATOM 769 N N . ALA A 1 96 ? 10.520 -3.658 -12.232 1.00 90.19 96 ALA A N 1
ATOM 770 C CA . ALA A 1 96 ? 11.437 -4.526 -12.973 1.00 90.19 96 ALA A CA 1
ATOM 771 C C . ALA A 1 96 ? 12.631 -3.744 -13.546 1.00 90.19 96 ALA A C 1
ATOM 773 O O . ALA A 1 96 ? 13.793 -4.105 -13.352 1.00 90.19 96 ALA A O 1
ATOM 774 N N . TYR A 1 97 ? 12.353 -2.619 -14.204 1.00 88.19 97 TYR A N 1
ATOM 775 C CA . TYR A 1 97 ? 13.321 -1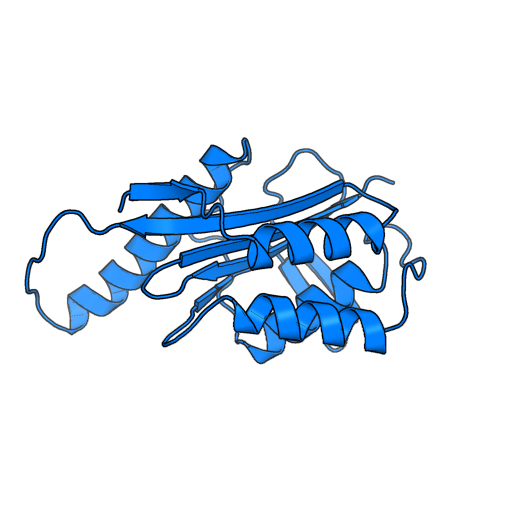.838 -14.973 1.00 88.19 97 TYR A CA 1
ATOM 776 C C . TYR A 1 97 ? 13.485 -0.400 -14.484 1.00 88.19 97 TYR A C 1
ATOM 778 O O . TYR A 1 97 ? 14.346 0.324 -14.994 1.00 88.19 97 TYR A O 1
ATOM 786 N N . SER A 1 98 ? 12.712 0.028 -13.479 1.00 89.94 98 SER A N 1
ATOM 787 C CA . SER A 1 98 ? 12.776 1.389 -12.931 1.00 89.94 98 SER A CA 1
ATOM 788 C C . SER A 1 98 ? 12.503 2.495 -13.967 1.00 89.94 98 SER A C 1
ATOM 790 O O . SER A 1 98 ? 13.018 3.614 -13.835 1.00 89.94 98 SER A O 1
ATOM 792 N N . VAL A 1 99 ? 11.698 2.204 -14.991 1.00 90.81 99 VAL A N 1
ATOM 793 C CA . VAL A 1 99 ? 11.150 3.167 -15.951 1.00 90.81 99 VAL A CA 1
ATOM 794 C C . VAL A 1 99 ? 10.237 4.129 -15.209 1.00 90.81 99 VAL A C 1
ATOM 796 O O . VAL A 1 99 ? 9.368 3.732 -14.439 1.00 90.81 99 VAL A O 1
ATOM 799 N N . GLU A 1 100 ? 10.442 5.423 -15.435 1.00 95.12 100 GLU A N 1
ATOM 800 C CA . GLU A 1 100 ? 9.624 6.472 -14.833 1.00 95.12 100 GLU A CA 1
ATOM 801 C C . GLU A 1 100 ? 8.217 6.495 -15.454 1.00 95.12 100 GLU A C 1
ATOM 803 O O . GLU A 1 100 ? 8.065 6.672 -16.663 1.00 95.12 100 GLU A O 1
ATOM 808 N N . LEU A 1 101 ? 7.194 6.332 -14.612 1.00 95.25 101 LEU A N 1
ATOM 809 C CA . LEU A 1 101 ? 5.773 6.331 -14.978 1.00 95.25 101 LEU A CA 1
ATOM 810 C C . LEU A 1 101 ? 5.112 7.689 -14.718 1.00 95.25 101 LEU A C 1
ATOM 812 O O . LEU A 1 101 ? 4.242 8.123 -15.472 1.00 95.25 101 LEU A O 1
ATOM 816 N N . MET A 1 102 ? 5.530 8.371 -13.650 1.00 96.56 102 MET A N 1
ATOM 817 C CA . MET A 1 102 ? 5.098 9.727 -13.310 1.00 96.56 102 MET A CA 1
ATOM 818 C C . MET A 1 102 ? 6.166 10.453 -12.498 1.00 96.56 102 MET A C 1
ATOM 820 O O . MET A 1 102 ? 7.095 9.839 -11.979 1.00 96.56 102 MET A O 1
ATOM 824 N N . SER A 1 103 ? 6.004 11.766 -12.330 1.00 96.75 103 SER A N 1
ATOM 825 C CA . SER A 1 103 ? 6.949 12.546 -11.533 1.00 96.75 103 SER A CA 1
ATOM 826 C C . SER A 1 103 ? 6.836 12.239 -10.034 1.00 96.75 103 SER A C 1
ATOM 828 O O . SER A 1 103 ? 5.744 12.020 -9.505 1.00 96.75 103 SER A O 1
ATOM 830 N N . ALA A 1 104 ? 7.952 12.350 -9.306 1.00 94.88 104 ALA A N 1
ATOM 831 C CA . ALA A 1 104 ? 7.973 12.169 -7.848 1.00 94.88 104 ALA A CA 1
ATOM 832 C C . ALA A 1 104 ? 6.974 13.085 -7.113 1.00 94.88 104 ALA A C 1
ATOM 834 O O . ALA A 1 104 ? 6.384 12.695 -6.109 1.00 94.88 104 ALA A O 1
ATOM 835 N N . ARG A 1 105 ? 6.738 14.297 -7.634 1.00 96.75 105 ARG A N 1
ATOM 836 C CA . ARG A 1 105 ? 5.750 15.233 -7.081 1.00 96.75 105 ARG A CA 1
ATOM 837 C C . ARG A 1 105 ? 4.324 14.693 -7.196 1.00 96.75 105 ARG A C 1
ATOM 839 O O . ARG A 1 105 ? 3.543 14.856 -6.265 1.00 96.75 105 ARG A O 1
ATOM 846 N N . GLU A 1 106 ? 3.969 14.098 -8.330 1.00 97.25 106 GLU A N 1
ATOM 847 C CA . GLU A 1 106 ? 2.644 13.499 -8.517 1.00 97.25 106 GLU A CA 1
ATOM 848 C C . GLU A 1 106 ? 2.471 12.266 -7.634 1.00 97.25 106 GLU A C 1
ATOM 850 O O . GLU A 1 106 ? 1.437 12.124 -6.984 1.00 97.25 106 GLU A O 1
ATOM 855 N N . ALA A 1 107 ? 3.501 11.425 -7.543 1.00 97.44 107 ALA A N 1
ATOM 856 C CA . ALA A 1 107 ? 3.500 10.258 -6.671 1.00 97.44 107 ALA A CA 1
ATOM 857 C C . ALA A 1 107 ? 3.322 10.647 -5.189 1.00 97.44 107 ALA A C 1
ATOM 859 O O . ALA A 1 107 ? 2.485 10.069 -4.500 1.00 97.44 107 ALA A O 1
ATOM 860 N N . GLN A 1 108 ? 4.008 11.697 -4.723 1.00 97.19 108 GLN A N 1
ATOM 861 C CA . GLN A 1 108 ? 3.827 12.256 -3.375 1.00 97.19 108 GLN A CA 1
ATOM 862 C C . GLN A 1 108 ? 2.404 12.780 -3.142 1.00 97.19 108 GLN A C 1
ATOM 864 O O . GLN A 1 108 ? 1.839 12.590 -2.069 1.00 97.19 108 GLN A O 1
ATOM 869 N N . GLN A 1 109 ? 1.788 13.418 -4.143 1.00 97.69 109 GLN A N 1
ATOM 870 C CA . GLN A 1 109 ? 0.400 13.880 -4.037 1.00 97.69 109 GLN A CA 1
ATOM 871 C C . GLN A 1 109 ? -0.583 12.716 -3.905 1.00 97.69 109 GLN A C 1
ATOM 873 O O . GLN A 1 109 ? -1.526 12.809 -3.120 1.00 97.69 109 GLN A O 1
ATOM 878 N N . ILE A 1 110 ? -0.373 11.631 -4.653 1.00 97.75 110 ILE A N 1
ATOM 879 C CA . ILE A 1 110 ? -1.160 10.401 -4.512 1.00 97.75 110 ILE A CA 1
ATOM 880 C C . ILE A 1 110 ? -0.946 9.813 -3.120 1.00 97.75 110 ILE A C 1
ATOM 882 O O . ILE A 1 110 ? -1.923 9.549 -2.428 1.00 97.75 110 ILE A O 1
ATOM 886 N N . SER A 1 111 ? 0.309 9.677 -2.691 1.00 98.00 111 SER A N 1
ATOM 887 C CA . SER A 1 111 ? 0.674 9.147 -1.377 1.00 98.00 111 SER A CA 1
ATOM 888 C C . SER A 1 111 ? -0.034 9.895 -0.245 1.00 98.00 111 SER A C 1
ATOM 890 O O . SER A 1 111 ? -0.760 9.292 0.545 1.00 98.00 111 SER A O 1
ATOM 892 N N . ALA A 1 112 ? 0.035 11.230 -0.252 1.00 97.38 112 ALA A N 1
ATOM 893 C CA . ALA A 1 112 ? -0.659 12.068 0.719 1.00 97.38 112 ALA A CA 1
ATOM 894 C C . ALA A 1 112 ? -2.182 11.841 0.714 1.00 97.38 112 ALA A C 1
ATOM 896 O O . ALA A 1 112 ? -2.778 11.690 1.780 1.00 97.38 112 ALA A O 1
ATOM 897 N N . LYS A 1 113 ? -2.818 11.766 -0.467 1.00 97.75 113 LYS A N 1
ATOM 898 C CA . LYS A 1 113 ? -4.260 11.475 -0.581 1.00 97.75 113 LYS A CA 1
ATOM 899 C C . LYS A 1 113 ? -4.605 10.107 0.008 1.00 97.75 113 LYS A C 1
ATOM 901 O O . LYS A 1 113 ? -5.569 10.010 0.760 1.00 97.75 113 LYS A O 1
ATOM 906 N N . VAL A 1 114 ? -3.817 9.071 -0.290 1.00 97.75 114 VAL A N 1
ATOM 907 C CA . VAL A 1 114 ? -4.031 7.715 0.241 1.00 97.75 114 VAL A CA 1
ATOM 908 C C . VAL A 1 114 ? -3.969 7.723 1.762 1.00 97.75 114 VAL A C 1
ATOM 910 O O . VAL A 1 114 ? -4.895 7.237 2.405 1.00 97.75 114 VAL A O 1
ATOM 913 N N . LEU A 1 115 ? -2.931 8.331 2.340 1.00 96.94 115 LEU A N 1
ATOM 914 C CA . LEU A 1 115 ? -2.762 8.401 3.792 1.00 96.94 115 LEU A CA 1
ATOM 915 C C . LEU A 1 115 ? -3.905 9.174 4.468 1.00 96.94 115 LEU A C 1
ATOM 917 O O . LEU A 1 115 ? -4.356 8.772 5.535 1.00 96.94 115 LEU A O 1
ATOM 921 N N . THR A 1 116 ? -4.444 10.224 3.835 1.00 96.69 116 THR A N 1
ATOM 922 C CA . THR A 1 116 ? -5.568 10.998 4.403 1.00 96.69 116 THR A CA 1
ATOM 923 C C . THR A 1 116 ? -6.892 10.231 4.490 1.00 96.69 116 THR A C 1
ATOM 925 O O . THR A 1 116 ? -7.781 10.648 5.231 1.00 96.69 116 THR A O 1
ATOM 928 N N . LEU A 1 117 ? -7.032 9.099 3.786 1.00 96.44 117 LEU A N 1
ATOM 929 C CA . LEU A 1 117 ? -8.213 8.233 3.892 1.00 96.44 117 LEU A CA 1
ATOM 930 C C . LEU A 1 117 ? -8.266 7.439 5.202 1.00 96.44 117 LEU A C 1
ATOM 932 O O . LEU A 1 117 ? -9.305 6.843 5.503 1.00 96.44 117 LEU A O 1
ATOM 936 N N . PHE A 1 118 ? -7.170 7.414 5.957 1.00 95.88 118 PHE A N 1
ATOM 937 C CA . PHE A 1 118 ? -7.043 6.722 7.230 1.00 95.88 118 PHE A CA 1
ATOM 938 C C . PHE A 1 118 ? -6.875 7.759 8.339 1.00 95.88 118 PHE A C 1
ATOM 940 O O . PHE A 1 118 ? -6.138 8.733 8.200 1.00 95.88 118 PHE A O 1
ATOM 947 N N . THR A 1 119 ? -7.605 7.583 9.439 1.00 90.81 119 THR A N 1
ATOM 948 C CA . THR A 1 119 ? -7.612 8.547 10.547 1.00 90.81 119 THR A CA 1
ATOM 949 C C . THR A 1 119 ? -7.322 7.861 11.875 1.00 90.81 119 THR A C 1
ATOM 951 O O . THR A 1 119 ? -7.600 6.674 12.047 1.00 90.81 119 THR A O 1
ATOM 954 N N . GLY A 1 120 ? -6.783 8.623 12.829 1.00 90.94 120 GLY A N 1
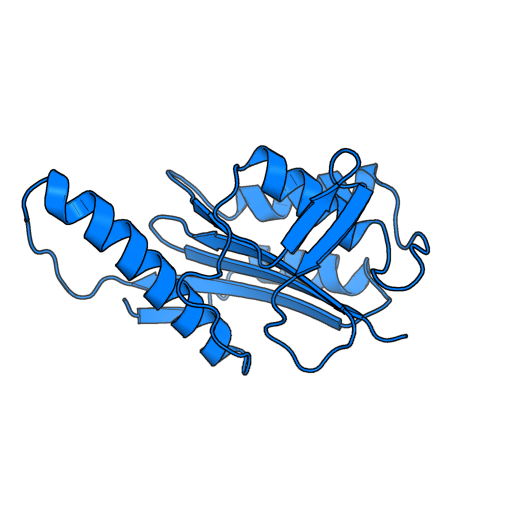ATOM 955 C CA . GLY A 1 120 ? -6.402 8.109 14.144 1.00 90.94 120 GLY A CA 1
ATOM 956 C C . GLY A 1 120 ? -5.099 7.312 14.112 1.00 90.94 120 GLY A C 1
ATOM 957 O O . GLY A 1 120 ? -4.245 7.537 13.255 1.00 90.94 120 GLY A O 1
ATOM 958 N N . ASP A 1 121 ? -4.954 6.393 15.066 1.00 91.31 121 ASP A N 1
ATOM 959 C CA . ASP A 1 121 ? -3.762 5.557 15.189 1.00 91.31 121 ASP A CA 1
ATOM 960 C C . ASP A 1 121 ? -3.734 4.522 14.058 1.00 91.31 121 ASP A C 1
ATOM 962 O O . ASP A 1 121 ? -4.540 3.587 14.029 1.00 91.31 121 ASP A O 1
ATOM 966 N N . CYS A 1 122 ? -2.810 4.714 13.116 1.00 95.94 122 CYS A N 1
ATOM 967 C CA . CYS A 1 122 ? -2.621 3.838 11.965 1.00 95.94 122 CYS A CA 1
ATOM 968 C C . CYS A 1 122 ? -1.358 2.991 12.133 1.00 95.94 122 CYS A C 1
ATOM 970 O O . CYS A 1 122 ? -0.334 3.473 12.620 1.00 95.94 122 CYS A O 1
ATOM 972 N N . LYS A 1 123 ? -1.427 1.741 11.680 1.00 97.56 123 LYS A N 1
ATOM 973 C CA . LYS A 1 123 ? -0.276 0.858 11.491 1.00 97.56 123 LYS A CA 1
ATOM 974 C C . LYS A 1 123 ? -0.073 0.592 10.009 1.00 97.56 123 LYS A C 1
ATOM 976 O O . LYS A 1 123 ? -1.046 0.476 9.262 1.00 97.56 123 LYS A O 1
ATOM 981 N N . TYR A 1 124 ? 1.183 0.467 9.609 1.00 98.44 124 TYR A N 1
ATOM 982 C CA . TYR A 1 124 ? 1.582 0.339 8.216 1.00 98.44 124 TYR A CA 1
ATOM 983 C C . TYR A 1 124 ? 2.421 -0.917 8.047 1.00 98.44 124 TYR A C 1
ATOM 985 O O . TYR A 1 124 ? 3.268 -1.212 8.887 1.00 98.44 124 TYR A O 1
ATOM 993 N N . PHE A 1 125 ? 2.183 -1.652 6.966 1.00 98.69 125 PHE A N 1
ATOM 994 C CA . PHE A 1 125 ? 2.874 -2.903 6.690 1.00 98.69 125 PHE A CA 1
ATOM 995 C C . PHE A 1 125 ? 3.272 -3.002 5.224 1.00 98.69 125 PHE A C 1
ATOM 997 O O . PHE A 1 125 ? 2.571 -2.511 4.342 1.00 98.69 125 PHE A O 1
ATOM 1004 N N . THR A 1 126 ? 4.380 -3.682 4.967 1.00 98.62 126 THR A N 1
ATOM 1005 C CA . THR A 1 126 ? 4.844 -4.041 3.624 1.00 98.62 126 THR A CA 1
ATOM 1006 C C . THR A 1 126 ? 5.396 -5.467 3.621 1.00 98.62 126 THR A C 1
ATOM 1008 O O . THR A 1 126 ? 5.599 -6.068 4.680 1.00 98.62 126 THR A O 1
ATOM 1011 N N . ASN A 1 127 ? 5.642 -6.023 2.436 1.00 98.38 127 ASN A N 1
ATOM 1012 C CA . ASN A 1 127 ? 6.323 -7.306 2.272 1.00 98.38 127 ASN A CA 1
ATOM 1013 C C . ASN A 1 127 ? 7.830 -7.176 2.015 1.00 98.38 127 ASN A C 1
ATOM 1015 O O . ASN A 1 127 ? 8.531 -8.186 1.959 1.00 98.38 127 ASN A O 1
ATOM 1019 N N . ALA A 1 128 ? 8.334 -5.958 1.823 1.00 97.38 128 ALA A N 1
ATOM 1020 C CA . ALA A 1 128 ? 9.655 -5.736 1.261 1.00 97.38 128 ALA A CA 1
ATOM 1021 C C . ALA A 1 128 ? 10.600 -4.971 2.191 1.00 97.38 128 ALA A C 1
ATOM 1023 O O . ALA A 1 128 ? 10.198 -4.177 3.038 1.00 97.38 128 ALA A O 1
ATOM 1024 N N . SER A 1 129 ? 11.896 -5.219 2.020 1.00 96.31 129 SER A N 1
ATOM 1025 C CA . SER A 1 129 ? 12.961 -4.371 2.548 1.00 96.31 129 SER A CA 1
ATOM 1026 C C . SER A 1 129 ? 13.456 -3.431 1.458 1.00 96.31 129 SER A C 1
ATOM 1028 O O . SER A 1 129 ? 13.719 -3.847 0.328 1.00 96.31 129 SER A O 1
ATOM 1030 N N . PHE A 1 130 ? 13.613 -2.163 1.825 1.00 95.12 130 PHE A N 1
ATOM 1031 C CA . PHE A 1 130 ? 14.034 -1.103 0.922 1.00 95.12 130 PHE A CA 1
ATOM 1032 C C . PHE A 1 130 ? 15.450 -0.631 1.247 1.00 95.12 130 PHE A C 1
ATOM 1034 O O . PHE A 1 130 ? 15.877 -0.603 2.402 1.00 95.12 130 PHE A O 1
ATOM 1041 N N . VAL A 1 131 ? 16.181 -0.232 0.210 1.00 93.62 131 VAL A N 1
ATOM 1042 C CA . VAL A 1 131 ? 17.554 0.277 0.290 1.00 93.62 131 VAL A CA 1
ATOM 1043 C C . VAL A 1 131 ? 17.662 1.640 -0.384 1.00 93.62 131 VAL A C 1
ATOM 1045 O O . VAL A 1 131 ? 16.738 2.104 -1.054 1.00 93.62 131 VAL A O 1
ATOM 1048 N N . ASN A 1 132 ? 18.807 2.304 -0.197 1.00 91.94 132 ASN A N 1
ATOM 1049 C CA . ASN A 1 132 ? 19.110 3.589 -0.830 1.00 91.94 132 ASN A CA 1
ATOM 1050 C C . ASN A 1 132 ? 18.002 4.635 -0.606 1.00 91.94 132 ASN A C 1
ATOM 1052 O O . ASN A 1 132 ? 17.598 5.322 -1.543 1.00 91.94 132 ASN A O 1
ATOM 1056 N N . ASN A 1 133 ? 17.498 4.734 0.630 1.00 91.06 133 ASN A N 1
ATOM 1057 C CA . ASN A 1 133 ? 16.407 5.641 0.997 1.00 91.06 133 ASN A CA 1
ATOM 1058 C C . ASN A 1 133 ? 15.144 5.432 0.133 1.00 91.06 133 ASN A C 1
ATOM 1060 O O . ASN A 1 133 ? 14.660 6.370 -0.497 1.00 91.06 133 ASN A O 1
ATOM 1064 N N . PHE A 1 134 ? 14.651 4.188 0.083 1.00 92.56 134 PHE A N 1
ATOM 1065 C CA . PHE A 1 134 ? 13.430 3.791 -0.638 1.00 92.56 134 PHE A CA 1
ATOM 1066 C C . PHE A 1 134 ? 13.480 3.987 -2.157 1.00 92.56 134 PHE A C 1
ATOM 1068 O O . PHE A 1 134 ? 12.448 4.079 -2.811 1.00 92.56 134 PHE A O 1
ATOM 1075 N N . SER A 1 135 ? 14.680 4.026 -2.741 1.00 88.81 135 SER A N 1
ATOM 1076 C CA . SER A 1 135 ? 14.848 4.088 -4.200 1.00 88.81 135 SER A CA 1
ATOM 1077 C C . SER A 1 135 ? 15.053 2.721 -4.858 1.00 88.81 135 SER A C 1
ATOM 1079 O O . SER A 1 135 ? 15.170 2.651 -6.080 1.00 88.81 135 SER A O 1
ATOM 1081 N N . GLY A 1 136 ? 15.084 1.645 -4.070 1.00 91.31 136 GLY A N 1
ATOM 1082 C CA . GLY A 1 136 ? 15.126 0.276 -4.567 1.00 91.31 136 GLY A CA 1
ATOM 1083 C C . GLY A 1 136 ? 14.716 -0.738 -3.504 1.00 91.31 136 GLY A C 1
ATOM 1084 O O . GLY A 1 136 ? 14.798 -0.468 -2.303 1.00 91.31 136 GLY A O 1
ATOM 1085 N N . MET A 1 137 ? 14.297 -1.908 -3.970 1.00 93.94 137 MET A N 1
ATOM 1086 C CA . MET A 1 137 ? 13.904 -3.052 -3.153 1.00 93.94 137 MET A CA 1
ATOM 1087 C C . MET A 1 137 ? 15.056 -4.063 -3.100 1.00 93.94 137 MET A C 1
ATOM 1089 O O . MET A 1 137 ? 15.666 -4.346 -4.129 1.00 93.94 137 MET A O 1
ATOM 1093 N N . SER A 1 138 ? 15.388 -4.576 -1.913 1.00 93.38 138 SER A N 1
ATOM 1094 C CA . SER A 1 138 ? 16.456 -5.576 -1.753 1.00 93.38 138 SER A CA 1
ATOM 1095 C C . SER A 1 138 ? 15.931 -7.001 -1.641 1.00 93.38 138 SER A C 1
ATOM 1097 O O . SER A 1 138 ? 16.539 -7.915 -2.183 1.00 93.38 138 SER A O 1
ATOM 1099 N N . GLU A 1 139 ? 14.829 -7.193 -0.916 1.00 94.31 139 GLU A N 1
ATOM 1100 C CA . GLU A 1 139 ? 14.226 -8.498 -0.625 1.00 94.31 139 GLU A CA 1
ATOM 1101 C C . GLU A 1 139 ? 12.724 -8.307 -0.401 1.00 94.31 139 GLU A C 1
ATOM 1103 O O . GLU A 1 139 ? 12.330 -7.296 0.187 1.00 94.31 139 GLU A O 1
ATOM 1108 N N . TRP A 1 140 ? 11.897 -9.266 -0.817 1.00 96.38 140 TRP A N 1
ATOM 1109 C CA . TRP A 1 140 ? 10.455 -9.252 -0.576 1.00 96.38 140 TRP A CA 1
ATOM 1110 C C . TRP A 1 140 ? 9.894 -10.664 -0.419 1.00 96.38 140 TRP A C 1
ATOM 1112 O O . TRP A 1 140 ? 10.411 -11.623 -0.991 1.00 96.38 140 TRP A O 1
ATOM 1122 N N . ASP A 1 141 ? 8.821 -10.770 0.358 1.00 97.31 141 ASP A N 1
ATOM 1123 C CA . ASP A 1 141 ? 7.985 -11.963 0.446 1.00 97.31 141 ASP A CA 1
ATOM 1124 C C . ASP A 1 141 ? 6.736 -11.759 -0.427 1.00 97.31 141 ASP A C 1
ATOM 1126 O O . ASP A 1 141 ? 5.829 -11.014 -0.060 1.00 97.31 141 ASP A O 1
ATOM 1130 N N . SER A 1 142 ? 6.683 -12.375 -1.607 1.00 96.94 142 SER A N 1
ATOM 1131 C CA . SER A 1 142 ? 5.554 -12.180 -2.528 1.00 96.94 142 SER A CA 1
ATOM 1132 C C . SER A 1 142 ? 4.219 -12.647 -1.930 1.00 96.94 142 SER A C 1
ATOM 1134 O O . SER A 1 142 ? 4.155 -13.701 -1.289 1.00 96.94 142 SER A O 1
ATOM 1136 N N . ILE A 1 143 ? 3.148 -11.878 -2.165 1.00 97.81 143 ILE A N 1
ATOM 1137 C CA . ILE A 1 143 ? 1.761 -12.314 -1.904 1.00 97.81 143 ILE A CA 1
ATOM 1138 C C . ILE A 1 143 ? 1.019 -12.700 -3.189 1.00 97.81 143 ILE A C 1
ATOM 1140 O O . ILE A 1 143 ? -0.127 -13.149 -3.127 1.00 97.81 143 ILE A O 1
ATOM 1144 N N . THR A 1 144 ? 1.658 -12.519 -4.343 1.00 96.81 144 THR A N 1
ATOM 1145 C CA . THR A 1 144 ? 1.077 -12.721 -5.675 1.00 96.81 144 THR A CA 1
ATOM 1146 C C . THR A 1 144 ? 1.853 -13.796 -6.441 1.00 96.81 144 THR A C 1
ATOM 1148 O O . THR A 1 144 ? 2.754 -14.424 -5.894 1.00 96.81 144 THR A O 1
ATOM 1151 N N . GLU A 1 145 ? 1.487 -14.037 -7.699 1.00 94.81 145 GLU A N 1
ATOM 1152 C CA . GLU A 1 145 ? 2.250 -14.917 -8.599 1.00 94.81 145 GLU A CA 1
ATOM 1153 C C . GLU A 1 145 ? 3.180 -14.127 -9.540 1.00 94.81 145 GLU A C 1
ATOM 1155 O O . GLU A 1 145 ? 3.836 -14.729 -10.391 1.00 94.81 145 GLU A O 1
ATOM 1160 N N . SER A 1 146 ? 3.227 -12.794 -9.413 1.00 93.81 146 SER A N 1
ATOM 1161 C CA . SER A 1 146 ? 4.041 -11.933 -10.273 1.00 93.81 146 SER A CA 1
ATOM 1162 C C . SER A 1 146 ? 5.517 -11.940 -9.903 1.00 93.81 146 SER A C 1
ATOM 1164 O O . SER A 1 146 ? 5.892 -12.171 -8.752 1.00 93.81 146 SER A O 1
ATOM 1166 N N . THR A 1 147 ? 6.368 -11.646 -10.891 1.00 93.44 147 THR A N 1
ATOM 1167 C CA . THR A 1 147 ? 7.827 -11.598 -10.705 1.00 93.44 147 THR A CA 1
ATOM 1168 C C . THR A 1 147 ? 8.221 -10.580 -9.636 1.00 93.44 147 THR A C 1
ATOM 1170 O O . THR A 1 147 ? 9.065 -10.869 -8.785 1.00 93.44 147 THR A O 1
ATOM 1173 N N . PHE A 1 148 ? 7.587 -9.406 -9.651 1.00 95.50 148 PHE A N 1
ATOM 1174 C CA . PHE A 1 148 ? 7.781 -8.367 -8.651 1.00 95.50 148 PHE A CA 1
ATOM 1175 C C . PHE A 1 148 ? 6.436 -7.889 -8.124 1.00 95.50 148 PHE A C 1
ATOM 1177 O O . PHE A 1 148 ? 5.574 -7.462 -8.888 1.00 95.50 148 PHE A O 1
ATOM 1184 N N . ASP A 1 149 ? 6.278 -7.876 -6.806 1.00 97.62 149 ASP A N 1
ATOM 1185 C CA . ASP A 1 149 ? 5.120 -7.270 -6.172 1.00 97.62 149 ASP A CA 1
ATOM 1186 C C . ASP A 1 149 ? 5.490 -6.648 -4.829 1.00 97.62 149 ASP A C 1
ATOM 1188 O O . ASP A 1 149 ? 6.207 -7.223 -4.004 1.00 97.62 149 ASP A O 1
ATOM 1192 N N . THR A 1 150 ? 5.001 -5.436 -4.610 1.00 98.25 150 THR A N 1
ATOM 1193 C CA . THR A 1 150 ? 5.142 -4.768 -3.323 1.00 98.25 150 THR A CA 1
ATOM 1194 C C . THR A 1 150 ? 4.119 -3.656 -3.176 1.00 98.25 150 THR A C 1
ATOM 1196 O O . THR A 1 150 ? 3.458 -3.228 -4.127 1.00 98.25 150 THR A O 1
ATOM 1199 N N . GLY A 1 151 ? 3.981 -3.172 -1.955 1.00 98.25 151 GLY A N 1
ATOM 1200 C CA . GLY A 1 151 ? 3.035 -2.132 -1.630 1.00 98.25 151 GLY A CA 1
ATOM 1201 C C . GLY A 1 151 ? 2.988 -1.844 -0.148 1.00 98.25 151 GLY A C 1
ATOM 1202 O O . GLY A 1 151 ? 3.855 -2.253 0.630 1.00 98.25 151 GLY A O 1
ATOM 1203 N N . VAL A 1 152 ? 1.939 -1.125 0.226 1.00 98.69 152 VAL A N 1
ATOM 1204 C CA . VAL A 1 152 ? 1.650 -0.778 1.612 1.00 98.69 152 VAL A CA 1
ATOM 1205 C C . VAL A 1 152 ? 0.242 -1.230 1.955 1.00 98.69 152 VAL A C 1
ATOM 1207 O O . VAL A 1 152 ? -0.702 -0.972 1.207 1.00 98.69 152 VAL A O 1
ATOM 1210 N N . ILE A 1 153 ? 0.112 -1.859 3.119 1.00 98.75 153 ILE A N 1
ATOM 1211 C CA . ILE A 1 153 ? -1.152 -2.108 3.803 1.00 98.75 153 ILE A CA 1
ATOM 1212 C C . ILE A 1 153 ? -1.252 -1.142 4.978 1.00 98.75 153 ILE A C 1
ATOM 1214 O O . ILE A 1 153 ? -0.310 -0.998 5.755 1.00 98.75 153 ILE A O 1
ATOM 1218 N N . ILE A 1 154 ? -2.395 -0.478 5.103 1.00 98.44 154 ILE A N 1
ATOM 1219 C CA . ILE A 1 154 ? -2.677 0.504 6.149 1.00 98.44 154 ILE A CA 1
ATOM 1220 C C . ILE A 1 154 ? -3.845 -0.014 6.976 1.00 98.44 154 ILE A C 1
ATOM 1222 O O . ILE A 1 154 ? -4.879 -0.382 6.419 1.00 98.44 154 ILE A O 1
ATOM 1226 N N . VAL A 1 155 ? -3.691 -0.027 8.297 1.00 97.50 155 VAL A N 1
ATOM 1227 C CA . VAL A 1 155 ? -4.723 -0.442 9.251 1.00 97.50 155 VAL A CA 1
ATOM 1228 C C . VAL A 1 155 ? -4.966 0.697 10.237 1.00 97.50 155 VAL A C 1
ATOM 1230 O O . VAL A 1 155 ? -4.081 1.022 11.025 1.00 97.50 155 VAL A O 1
ATOM 1233 N N . SER A 1 156 ? -6.155 1.295 10.207 1.00 94.75 156 SER A N 1
ATOM 1234 C CA . SER A 1 156 ? -6.647 2.242 11.215 1.00 94.75 156 SER A CA 1
ATOM 1235 C C . SER A 1 156 ? -7.647 1.560 12.155 1.00 94.75 156 SER A C 1
ATOM 1237 O O . SER A 1 156 ? -7.943 0.370 12.034 1.00 94.75 156 SER A O 1
ATOM 1239 N N . GLY A 1 157 ? -8.215 2.317 13.098 1.00 90.38 157 GLY A N 1
ATOM 1240 C CA . GLY A 1 157 ? -9.264 1.803 13.984 1.00 90.38 157 GLY A CA 1
ATOM 1241 C C . GLY A 1 157 ? -10.569 1.410 13.274 1.00 90.38 157 GLY A C 1
ATOM 1242 O O . GLY A 1 157 ? -11.337 0.619 13.819 1.00 90.38 157 GLY A O 1
ATOM 1243 N N . ASP A 1 158 ? -10.835 1.950 12.082 1.00 92.62 158 ASP A N 1
ATOM 1244 C CA . ASP A 1 158 ? -12.096 1.788 11.349 1.00 92.62 158 ASP A CA 1
ATOM 1245 C C . ASP A 1 158 ? -11.931 1.294 9.904 1.00 92.62 158 ASP A C 1
ATOM 1247 O O . ASP A 1 158 ? -12.931 0.965 9.259 1.00 92.62 158 ASP A O 1
ATOM 1251 N N . ARG A 1 159 ? -10.702 1.227 9.377 1.00 95.94 159 ARG A N 1
ATOM 1252 C CA . ARG A 1 159 ? -10.414 0.845 7.991 1.00 95.94 159 ARG A CA 1
ATOM 1253 C C . ARG A 1 159 ? -9.154 0.003 7.877 1.00 95.94 159 ARG A C 1
ATOM 1255 O O . ARG A 1 159 ? -8.195 0.169 8.620 1.00 95.94 159 ARG A O 1
ATOM 1262 N N . ILE A 1 160 ? -9.146 -0.853 6.870 1.00 97.88 160 ILE A N 1
ATOM 1263 C CA . ILE A 1 160 ? -7.945 -1.471 6.320 1.00 97.88 160 ILE A CA 1
ATOM 1264 C C . ILE A 1 160 ? -7.921 -1.205 4.821 1.00 97.88 160 ILE A C 1
ATOM 1266 O O . ILE A 1 160 ? -8.967 -1.213 4.172 1.00 97.88 160 ILE A O 1
ATOM 1270 N N . GLY A 1 161 ? -6.749 -0.975 4.251 1.00 97.94 161 GLY A N 1
ATOM 1271 C CA . GLY A 1 161 ? -6.614 -0.915 2.806 1.00 97.94 161 GLY A CA 1
ATOM 1272 C C . GLY A 1 161 ? -5.210 -1.199 2.323 1.00 97.94 161 GLY A C 1
ATOM 1273 O O . GLY A 1 161 ? -4.277 -1.264 3.119 1.00 97.94 161 GLY A O 1
ATOM 1274 N N . MET A 1 162 ? -5.075 -1.365 1.013 1.00 98.25 162 MET A N 1
ATOM 1275 C CA . MET A 1 162 ? -3.792 -1.549 0.346 1.00 98.25 162 MET A CA 1
ATOM 1276 C C . MET A 1 162 ? -3.681 -0.697 -0.907 1.00 98.25 162 MET A C 1
ATOM 1278 O O . MET A 1 162 ? -4.661 -0.514 -1.632 1.00 98.25 162 MET A O 1
ATOM 1282 N N . LEU A 1 163 ? -2.459 -0.243 -1.167 1.00 98.44 163 LEU A N 1
ATOM 1283 C CA . LEU A 1 163 ? -1.993 0.144 -2.491 1.00 98.44 163 LEU A CA 1
ATOM 1284 C C . LEU A 1 163 ? -0.825 -0.785 -2.828 1.00 98.44 163 LEU A C 1
ATOM 1286 O O . LEU A 1 163 ? 0.220 -0.729 -2.180 1.00 98.44 163 LEU A O 1
ATOM 1290 N N . TRP A 1 164 ? -1.042 -1.667 -3.799 1.00 98.50 164 TRP A N 1
ATOM 1291 C CA . TRP A 1 164 ? -0.117 -2.729 -4.187 1.00 98.50 164 TRP A CA 1
ATOM 1292 C C . TRP A 1 164 ? 0.104 -2.701 -5.686 1.00 98.50 164 TRP A C 1
ATOM 1294 O O . TRP A 1 164 ? -0.846 -2.473 -6.437 1.00 98.50 164 TRP A O 1
ATOM 1304 N N . VAL A 1 165 ? 1.334 -2.940 -6.121 1.00 97.56 165 VAL A N 1
ATOM 1305 C CA . VAL A 1 165 ? 1.664 -3.038 -7.542 1.00 97.56 165 VAL A CA 1
ATOM 1306 C C . VAL A 1 165 ? 2.255 -4.410 -7.841 1.00 97.56 165 VAL A C 1
ATOM 1308 O O . VAL A 1 165 ? 2.950 -4.978 -7.000 1.00 97.56 165 VAL A O 1
ATOM 1311 N N . GLN A 1 166 ? 1.953 -4.925 -9.027 1.00 96.88 166 GLN A N 1
ATOM 1312 C CA . GLN A 1 166 ? 2.480 -6.175 -9.569 1.00 96.88 166 GLN A CA 1
ATOM 1313 C C . GLN A 1 166 ? 3.085 -5.879 -10.942 1.00 96.88 166 GLN A C 1
ATOM 1315 O O . GLN A 1 166 ? 2.396 -5.322 -11.800 1.00 96.88 166 GLN A O 1
ATOM 1320 N N . ASP A 1 167 ? 4.345 -6.252 -11.141 1.00 95.12 167 ASP A N 1
ATOM 1321 C CA . ASP A 1 167 ? 5.066 -6.111 -12.403 1.00 95.12 167 ASP A CA 1
ATOM 1322 C C . ASP A 1 167 ? 5.698 -7.444 -12.817 1.00 95.12 167 ASP A C 1
ATOM 1324 O O . ASP A 1 167 ? 6.107 -8.261 -11.987 1.00 95.12 167 ASP A O 1
ATOM 1328 N N . GLU A 1 168 ? 5.811 -7.622 -14.129 1.00 90.12 168 GLU A N 1
ATOM 1329 C CA . GLU A 1 168 ? 6.535 -8.723 -14.760 1.00 90.12 168 GLU A CA 1
ATOM 1330 C C . GLU A 1 168 ? 7.771 -8.189 -15.493 1.00 90.12 168 GLU A C 1
ATOM 1332 O O . GLU A 1 168 ? 7.837 -7.000 -15.819 1.00 90.12 168 GLU A O 1
ATOM 1337 N N . ASP A 1 169 ? 8.730 -9.082 -15.744 1.00 79.44 169 ASP A N 1
ATOM 1338 C CA . ASP A 1 169 ? 9.899 -8.841 -16.606 1.00 79.44 169 ASP A CA 1
ATOM 1339 C C . ASP A 1 169 ? 9.523 -8.650 -18.092 1.00 79.44 169 ASP A C 1
ATOM 1341 O O . ASP A 1 169 ? 8.573 -9.308 -18.583 1.00 79.44 169 ASP A O 1
#

Organism: NCBI:txid1479485

Foldseek 3Di:
DDWAFDPDPLQVVLVCVLCVLQVAFDKDWGKTWDDDDDDDDDDDPVCVVVVVQVVLVVVQVVLVVVVWHHDRVLKDKDDLVVQLLLQLQVSQAPQPPRDGSDDSVVSSVSSVSVPVVADDDKIKTKQFDAPPSSNHTDDGDDRDPAPDKMWMWMDHPTMIIITMGGHHD

pLDDT: mean 91.73, std 11.01, range [51.44, 98.75]

Radius of gyration: 15.8 Å; chains: 1; bounding box: 37×31×47 Å